Protein AF-A0A969XXE4-F1 (afdb_monomer_lite)

Sequence (82 aa):
MGWLVLTRRIGRKLVLKTPVGEIAVRLHEIRDGNRARLAIQAPPCVEVWREELLGPDGQPVGRAPRSAGTDHRPATGQEVGG

Radius of gyration: 16.8 Å; chains: 1; bounding box: 26×58×36 Å

Structure (mmCIF, N/CA/C/O backbone):
data_AF-A0A969XXE4-F1
#
_entry.id   AF-A0A969XXE4-F1
#
loop_
_atom_site.group_PDB
_atom_site.id
_atom_site.type_symbol
_atom_site.label_atom_id
_atom_site.label_alt_id
_atom_site.label_comp_id
_atom_site.label_asym_id
_atom_site.label_entity_id
_atom_site.label_seq_id
_atom_site.pdbx_PDB_ins_code
_atom_site.Cartn_x
_atom_site.Cartn_y
_atom_site.Cartn_z
_atom_site.occupancy
_atom_site.B_iso_or_equiv
_atom_site.auth_seq_id
_atom_site.auth_comp_id
_atom_site.auth_asym_id
_atom_site.auth_atom_id
_atom_site.pdbx_PDB_model_num
ATOM 1 N N . MET A 1 1 ? 1.863 -16.988 8.104 1.00 62.66 1 MET A N 1
ATOM 2 C CA . MET A 1 1 ? 1.378 -15.816 7.337 1.00 62.66 1 MET A CA 1
ATOM 3 C C . MET A 1 1 ? 1.784 -15.989 5.882 1.00 62.66 1 MET A C 1
ATOM 5 O O . MET A 1 1 ? 2.802 -16.625 5.645 1.00 62.66 1 MET A O 1
ATOM 9 N N . GLY A 1 2 ? 0.987 -15.496 4.932 1.00 88.56 2 GLY A N 1
ATOM 10 C CA . GLY A 1 2 ? 1.244 -15.645 3.496 1.00 88.56 2 GLY A CA 1
ATOM 11 C C . GLY A 1 2 ? 1.195 -14.306 2.766 1.00 88.56 2 GLY A C 1
ATOM 12 O O . GLY A 1 2 ? 0.569 -13.362 3.245 1.00 88.56 2 GLY A O 1
ATOM 13 N N . TRP A 1 3 ? 1.854 -14.236 1.611 1.00 92.75 3 TRP A N 1
ATOM 14 C CA . TRP A 1 3 ? 1.873 -13.051 0.758 1.00 92.75 3 TRP A CA 1
ATOM 15 C C . TRP A 1 3 ? 0.740 -13.106 -0.263 1.00 92.75 3 TRP A C 1
ATOM 17 O O . TRP A 1 3 ? 0.557 -14.118 -0.939 1.00 92.75 3 TRP A O 1
ATOM 27 N N . LEU A 1 4 ? 0.012 -12.001 -0.419 1.00 93.12 4 LEU A N 1
ATOM 28 C CA . LEU A 1 4 ? -0.880 -11.809 -1.557 1.00 93.12 4 LEU A CA 1
ATOM 29 C C . LEU A 1 4 ? -0.111 -11.090 -2.669 1.00 93.12 4 LEU A C 1
ATOM 31 O O . LEU A 1 4 ? 0.301 -9.944 -2.499 1.00 93.12 4 LEU A O 1
ATOM 35 N N . VAL A 1 5 ? 0.048 -11.747 -3.817 1.00 94.62 5 VAL A N 1
ATOM 36 C CA . VAL A 1 5 ? 0.739 -11.189 -4.987 1.00 94.62 5 VAL A CA 1
ATOM 37 C C . VAL A 1 5 ? -0.286 -10.814 -6.051 1.00 94.62 5 VAL A C 1
ATOM 39 O O . VAL A 1 5 ? -1.136 -11.623 -6.416 1.00 94.62 5 VAL A O 1
ATOM 42 N N . LEU A 1 6 ? -0.224 -9.580 -6.558 1.00 95.06 6 LEU A N 1
ATOM 43 C CA . LEU A 1 6 ? -1.151 -9.089 -7.576 1.00 95.06 6 LEU A CA 1
ATOM 44 C C . LEU A 1 6 ? -0.530 -7.988 -8.445 1.00 95.06 6 LEU A C 1
ATOM 46 O O . LEU A 1 6 ? 0.232 -7.151 -7.971 1.00 95.06 6 LEU A O 1
ATOM 50 N N . THR A 1 7 ? -0.919 -7.934 -9.717 1.00 93.88 7 THR A N 1
ATOM 51 C CA . THR A 1 7 ? -0.506 -6.875 -10.654 1.00 93.88 7 THR A CA 1
ATOM 52 C C . THR A 1 7 ? -1.560 -5.780 -10.713 1.00 93.88 7 THR A C 1
ATOM 54 O O . THR A 1 7 ? -2.741 -6.088 -10.887 1.00 93.88 7 THR A O 1
ATOM 57 N N . ARG A 1 8 ? -1.177 -4.499 -10.626 1.00 95.00 8 ARG A N 1
ATOM 58 C CA . ARG A 1 8 ? -2.077 -3.345 -10.833 1.00 95.00 8 ARG A CA 1
ATOM 59 C C . ARG A 1 8 ? -1.649 -2.513 -12.036 1.00 95.00 8 ARG A C 1
ATOM 61 O O . ARG A 1 8 ? -0.467 -2.301 -12.264 1.00 95.00 8 ARG A O 1
ATOM 68 N N . ARG A 1 9 ? -2.640 -2.019 -12.785 1.00 94.94 9 ARG A N 1
ATOM 69 C CA . ARG A 1 9 ? -2.447 -0.990 -13.818 1.00 94.94 9 ARG A CA 1
ATOM 70 C C . ARG A 1 9 ? -2.412 0.396 -13.171 1.00 94.94 9 ARG A C 1
ATOM 72 O O . ARG A 1 9 ? -3.039 0.597 -12.128 1.00 94.94 9 ARG A O 1
ATOM 79 N N . ILE A 1 10 ? -1.739 1.345 -13.818 1.00 96.12 10 ILE A N 1
ATOM 80 C CA . ILE A 1 10 ? -1.720 2.756 -13.407 1.00 96.12 10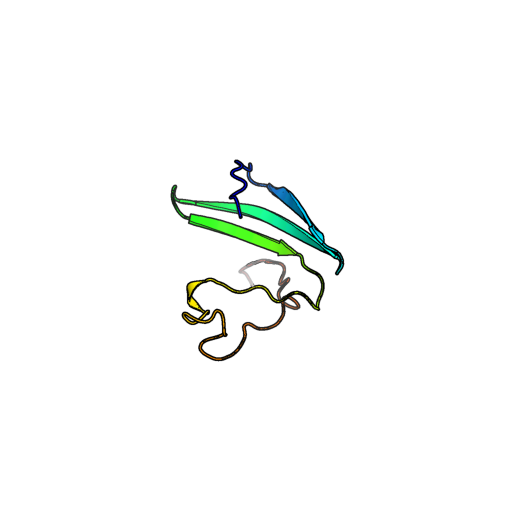 ILE A CA 1
ATOM 81 C C . ILE A 1 10 ? -3.162 3.272 -13.239 1.00 96.12 10 ILE A C 1
ATOM 83 O O . ILE A 1 10 ? -4.057 2.937 -14.015 1.00 96.12 10 ILE A O 1
ATOM 87 N N . GLY A 1 11 ? -3.401 4.027 -12.167 1.00 95.12 11 GLY A N 1
ATOM 88 C CA . GLY A 1 11 ? -4.703 4.575 -11.783 1.00 95.12 11 GLY A CA 1
ATOM 89 C C . GLY A 1 11 ? -5.613 3.610 -11.013 1.00 95.12 11 GLY A C 1
ATOM 90 O O . GLY A 1 11 ? -6.572 4.059 -10.382 1.00 95.12 11 GLY A O 1
ATOM 91 N N . ARG A 1 12 ? -5.324 2.299 -10.999 1.00 96.94 12 ARG A N 1
ATOM 92 C CA . ARG A 1 12 ? -6.131 1.308 -10.268 1.00 96.94 12 ARG A CA 1
ATOM 93 C C . ARG A 1 12 ? -5.718 1.211 -8.801 1.00 96.94 12 ARG A C 1
ATOM 95 O O . ARG A 1 12 ? -4.551 1.387 -8.451 1.00 96.94 12 ARG A O 1
ATOM 102 N N . LYS A 1 13 ? -6.707 0.917 -7.952 1.00 96.62 13 LYS A N 1
ATOM 103 C CA . LYS A 1 13 ? -6.557 0.798 -6.499 1.00 96.62 13 LYS A CA 1
ATOM 104 C C . LYS A 1 13 ? -6.575 -0.669 -6.053 1.00 96.62 13 LYS A C 1
ATOM 106 O O . LYS A 1 13 ? -7.278 -1.490 -6.644 1.00 96.62 13 LYS A O 1
ATOM 111 N N . LEU A 1 14 ? -5.810 -0.964 -5.012 1.00 97.44 14 LEU A N 1
ATOM 112 C CA . LEU A 1 14 ? -5.980 -2.082 -4.090 1.00 97.44 14 LEU A CA 1
ATOM 113 C C . LEU A 1 14 ? -6.641 -1.523 -2.827 1.00 97.44 14 LEU A C 1
ATOM 115 O O . LEU A 1 14 ? -6.238 -0.464 -2.352 1.00 97.44 14 LEU A O 1
ATOM 119 N N . VAL A 1 15 ? -7.647 -2.216 -2.304 1.00 97.38 15 VAL A N 1
ATOM 120 C CA . VAL A 1 15 ? -8.386 -1.789 -1.112 1.00 97.38 15 VAL A CA 1
ATOM 121 C C . VAL A 1 15 ? -8.260 -2.865 -0.043 1.00 97.38 15 VAL A C 1
ATOM 123 O O . VAL A 1 15 ? -8.569 -4.026 -0.303 1.00 97.38 15 VAL A O 1
ATOM 126 N N . LEU A 1 16 ? -7.818 -2.469 1.148 1.00 96.56 16 LEU A N 1
ATOM 127 C CA . LEU A 1 16 ? -7.763 -3.299 2.341 1.00 96.56 16 LEU A CA 1
ATOM 128 C C . LEU A 1 16 ? -8.862 -2.832 3.295 1.00 96.56 16 LEU A C 1
ATOM 130 O O . LEU A 1 16 ? -8.895 -1.672 3.710 1.00 96.56 16 LEU A O 1
ATOM 134 N N . LYS A 1 17 ? -9.772 -3.742 3.641 1.00 96.94 17 LYS A N 1
ATOM 135 C CA . LYS A 1 17 ? -10.790 -3.510 4.666 1.00 96.94 17 LYS A CA 1
ATOM 136 C C . LYS A 1 17 ? -10.224 -3.963 6.005 1.00 96.94 17 LYS A C 1
ATOM 138 O O . LYS A 1 17 ? -9.885 -5.132 6.159 1.00 96.94 17 LYS A O 1
ATOM 143 N N . THR A 1 18 ? -10.111 -3.040 6.952 1.00 95.00 18 THR A N 1
ATOM 144 C CA . THR A 1 18 ? -9.609 -3.316 8.302 1.00 95.00 18 THR A CA 1
ATOM 145 C C . THR A 1 18 ? -10.665 -2.923 9.339 1.00 95.00 18 THR A C 1
ATOM 147 O O . THR A 1 18 ? -11.540 -2.112 9.024 1.00 95.00 18 THR A O 1
ATOM 150 N N . PRO A 1 19 ? -10.595 -3.437 10.581 1.00 96.19 19 PRO A N 1
ATOM 151 C CA . PRO A 1 19 ? -11.512 -3.030 11.648 1.00 96.19 19 PRO A CA 1
ATOM 152 C C . PRO A 1 19 ? -11.490 -1.525 11.959 1.00 96.19 19 PRO A C 1
ATOM 154 O O . PRO A 1 19 ? -12.492 -0.980 12.405 1.00 96.19 19 PRO A O 1
ATOM 157 N N . VAL A 1 20 ? -10.365 -0.848 11.702 1.00 93.19 20 VAL A N 1
ATOM 158 C CA . VAL A 1 20 ? -10.183 0.591 11.965 1.00 93.19 20 VAL A CA 1
ATOM 159 C C . VAL A 1 20 ? -10.492 1.475 10.751 1.00 93.19 20 VAL A C 1
ATOM 161 O O . VAL A 1 20 ? -10.385 2.696 10.829 1.00 93.19 20 VAL A O 1
ATOM 164 N N . GLY A 1 21 ? -10.882 0.874 9.623 1.00 93.56 21 GLY A N 1
ATOM 165 C CA . GLY A 1 21 ? -11.280 1.584 8.411 1.00 93.56 21 GLY A CA 1
ATOM 166 C C . GLY A 1 21 ? -10.692 1.007 7.125 1.00 93.56 21 GLY A C 1
ATOM 167 O O . GLY A 1 21 ? -10.091 -0.070 7.089 1.00 93.56 21 GLY A O 1
ATOM 168 N N . GLU A 1 22 ? -10.903 1.732 6.031 1.00 96.56 22 GLU A N 1
ATOM 169 C CA . GLU A 1 22 ? -10.419 1.355 4.706 1.00 96.56 22 GLU A CA 1
ATOM 170 C C . GLU A 1 22 ? -9.049 1.970 4.416 1.00 96.56 22 GLU A C 1
ATOM 172 O O . GLU A 1 22 ? -8.875 3.181 4.530 1.00 96.56 22 GLU A O 1
ATOM 177 N N . ILE A 1 23 ? -8.108 1.141 3.963 1.00 97.75 23 ILE A N 1
ATOM 178 C CA . ILE A 1 23 ? -6.829 1.589 3.407 1.00 97.75 23 ILE A CA 1
ATOM 179 C C . ILE A 1 23 ? -6.862 1.347 1.899 1.00 97.75 23 ILE A C 1
ATOM 181 O O . ILE A 1 23 ? -7.080 0.221 1.448 1.00 97.75 23 ILE A O 1
ATOM 185 N N . ALA A 1 24 ? -6.623 2.385 1.104 1.00 97.56 24 ALA A N 1
ATOM 186 C CA . ALA A 1 24 ? -6.569 2.292 -0.348 1.00 97.56 24 ALA A CA 1
ATOM 187 C C . ALA A 1 24 ? -5.167 2.635 -0.861 1.00 97.56 24 ALA A C 1
ATOM 189 O O . ALA A 1 24 ? -4.652 3.727 -0.628 1.00 97.56 24 ALA A O 1
ATOM 190 N N . VAL A 1 25 ? -4.575 1.716 -1.622 1.00 97.44 25 VAL A N 1
ATOM 191 C CA . VAL A 1 25 ? -3.273 1.887 -2.274 1.00 97.44 25 VAL A CA 1
ATOM 192 C C . VAL A 1 25 ? -3.491 1.987 -3.777 1.00 97.44 25 VAL A C 1
ATOM 194 O O . VAL A 1 25 ? -4.038 1.078 -4.397 1.00 97.44 25 VAL A O 1
ATOM 197 N N . ARG A 1 26 ? -3.076 3.091 -4.395 1.00 97.50 26 ARG A N 1
ATOM 198 C CA . ARG A 1 26 ? -3.200 3.327 -5.839 1.00 97.50 26 ARG A CA 1
ATOM 199 C C . ARG A 1 26 ? -1.827 3.361 -6.490 1.00 97.50 26 ARG A C 1
ATOM 201 O O . ARG A 1 26 ? -0.976 4.139 -6.065 1.00 97.50 26 ARG A O 1
ATOM 208 N N . LEU A 1 27 ? -1.657 2.612 -7.579 1.00 96.56 27 LEU A N 1
ATOM 209 C CA . LEU A 1 27 ? -0.507 2.804 -8.462 1.00 96.56 27 LEU A CA 1
ATOM 210 C C . LEU A 1 27 ? -0.688 4.125 -9.216 1.00 96.56 27 LEU A C 1
ATOM 212 O O . LEU A 1 27 ? -1.587 4.240 -10.049 1.00 96.56 27 LEU A O 1
ATOM 216 N N . HIS A 1 28 ? 0.116 5.131 -8.886 1.00 95.12 28 HIS A N 1
ATOM 217 C CA . HIS A 1 28 ? 0.007 6.465 -9.470 1.00 95.12 28 HIS A CA 1
ATOM 218 C C . HIS A 1 28 ? 0.828 6.597 -10.753 1.00 95.12 28 HIS A C 1
ATOM 220 O O . HIS A 1 28 ? 0.325 7.126 -11.736 1.00 95.12 28 HIS A O 1
ATOM 226 N N . GLU A 1 29 ? 2.056 6.081 -10.756 1.00 95.75 29 GLU A N 1
ATOM 227 C CA . GLU A 1 29 ? 2.995 6.199 -11.877 1.00 95.75 29 GLU A CA 1
ATOM 228 C C . GLU A 1 29 ? 4.030 5.067 -11.812 1.00 95.75 29 GLU A C 1
ATOM 230 O O . GLU A 1 29 ? 4.365 4.606 -10.720 1.00 95.75 29 GLU A O 1
ATOM 235 N N . ILE A 1 30 ? 4.565 4.651 -12.959 1.00 94.31 30 ILE A N 1
ATOM 236 C CA . ILE A 1 30 ? 5.781 3.832 -13.060 1.00 94.31 30 ILE A CA 1
ATOM 237 C C . ILE A 1 30 ? 6.846 4.747 -13.669 1.00 94.31 30 ILE A C 1
ATOM 239 O O . ILE A 1 30 ? 6.640 5.236 -14.776 1.00 94.31 30 ILE A O 1
ATOM 243 N N . ARG A 1 31 ? 7.932 5.029 -12.939 1.00 90.44 31 ARG A N 1
ATOM 244 C CA . ARG A 1 31 ? 8.968 5.976 -13.397 1.00 90.44 31 ARG A CA 1
ATOM 245 C C . ARG A 1 31 ? 9.989 5.313 -14.317 1.00 90.44 31 ARG A C 1
ATOM 247 O O . ARG A 1 31 ? 10.405 5.888 -15.312 1.00 90.44 31 ARG A O 1
ATOM 254 N N . ASP A 1 32 ? 10.389 4.109 -13.955 1.00 84.81 32 ASP A N 1
ATOM 255 C CA . ASP A 1 32 ? 11.280 3.212 -14.679 1.00 84.81 32 ASP A CA 1
ATOM 256 C C . ASP A 1 32 ? 10.933 1.783 -14.254 1.00 84.81 32 ASP A C 1
ATOM 258 O O . ASP A 1 32 ? 10.233 1.587 -13.259 1.00 84.81 32 ASP A O 1
ATOM 262 N N . GLY A 1 33 ? 11.357 0.777 -15.022 1.00 80.12 33 GLY A N 1
ATOM 263 C CA . GLY A 1 33 ? 10.904 -0.616 -14.878 1.00 80.12 33 GLY A CA 1
ATOM 264 C C . GLY A 1 33 ? 11.066 -1.253 -13.486 1.00 80.12 33 GLY A C 1
ATOM 265 O O . GLY A 1 33 ? 10.593 -2.367 -13.285 1.00 80.12 33 GLY A O 1
ATOM 266 N N . ASN A 1 34 ? 11.697 -0.567 -12.528 1.00 90.62 34 ASN A N 1
ATOM 267 C CA . ASN A 1 34 ? 11.870 -0.977 -11.138 1.00 90.62 34 ASN A CA 1
ATOM 268 C C . ASN A 1 34 ? 11.359 0.031 -10.079 1.00 90.62 34 ASN A C 1
ATOM 270 O O . ASN A 1 34 ? 11.439 -0.290 -8.894 1.00 90.62 34 ASN A O 1
ATOM 274 N N . ARG A 1 35 ? 10.829 1.216 -10.433 1.00 93.44 35 ARG A N 1
ATOM 275 C CA . ARG A 1 35 ? 10.274 2.172 -9.449 1.00 93.44 35 ARG A CA 1
ATOM 276 C C . ARG A 1 35 ? 8.861 2.616 -9.794 1.00 93.44 35 ARG A C 1
ATOM 278 O O . ARG A 1 35 ? 8.552 3.052 -10.903 1.00 93.44 35 ARG A O 1
ATOM 285 N N . ALA A 1 36 ? 8.012 2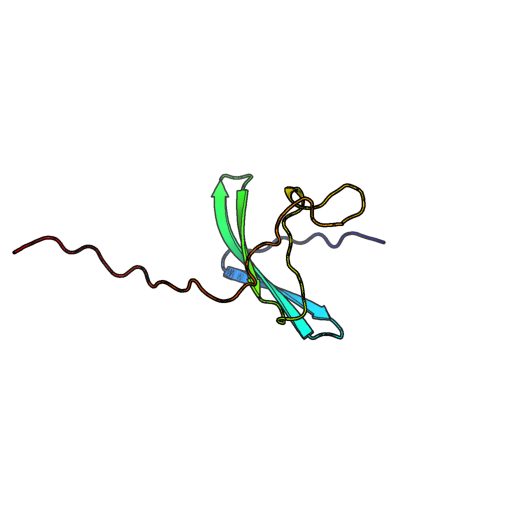.607 -8.773 1.00 94.81 36 ALA A N 1
ATOM 286 C CA . ALA A 1 36 ? 6.631 3.054 -8.852 1.00 94.81 36 ALA A CA 1
ATOM 287 C C . ALA A 1 36 ? 6.348 4.166 -7.837 1.00 94.81 36 ALA A C 1
ATOM 289 O O . ALA A 1 36 ? 6.838 4.139 -6.709 1.00 94.81 36 ALA A O 1
ATOM 290 N N . ARG A 1 37 ? 5.507 5.132 -8.218 1.00 94.81 37 ARG A N 1
ATOM 291 C CA . ARG A 1 37 ? 4.856 6.039 -7.269 1.00 94.81 37 ARG A CA 1
ATOM 292 C C . ARG A 1 37 ? 3.543 5.419 -6.818 1.00 94.81 37 ARG A C 1
ATOM 294 O O . ARG A 1 37 ? 2.673 5.120 -7.640 1.00 94.81 37 ARG A O 1
ATOM 301 N N . LEU A 1 38 ? 3.383 5.283 -5.509 1.00 96.12 38 LEU A N 1
ATOM 302 C CA . LEU A 1 38 ? 2.149 4.833 -4.881 1.00 96.12 38 LEU A CA 1
ATOM 30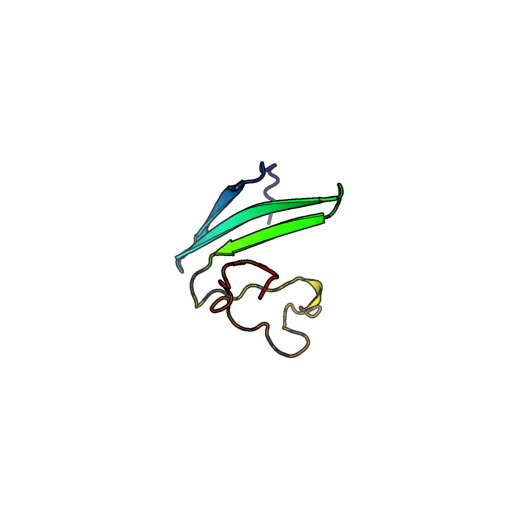3 C C . LEU A 1 38 ? 1.488 6.010 -4.167 1.00 96.12 38 LEU A C 1
ATOM 305 O O . LEU A 1 38 ? 2.163 6.812 -3.529 1.00 96.12 38 LEU A O 1
ATOM 309 N N . ALA A 1 39 ? 0.167 6.103 -4.271 1.00 96.88 39 ALA A N 1
ATOM 310 C CA . ALA A 1 39 ? -0.635 6.976 -3.424 1.00 96.88 39 ALA A CA 1
ATOM 311 C C . ALA A 1 39 ? -1.373 6.109 -2.403 1.00 96.88 39 ALA A C 1
ATOM 313 O O . ALA A 1 39 ? -2.019 5.133 -2.788 1.00 96.88 39 ALA A O 1
ATOM 314 N N . ILE A 1 40 ? -1.277 6.467 -1.125 1.00 96.94 40 ILE A N 1
ATOM 315 C CA . ILE A 1 40 ? -1.894 5.729 -0.023 1.00 96.94 40 ILE A CA 1
ATOM 316 C C . ILE A 1 40 ? -2.898 6.655 0.656 1.00 96.94 40 ILE A C 1
ATOM 318 O O . ILE A 1 40 ? -2.560 7.771 1.040 1.00 96.94 40 ILE A O 1
ATOM 322 N N . GLN A 1 41 ? -4.137 6.192 0.769 1.00 96.75 41 GLN A N 1
ATOM 323 C CA . G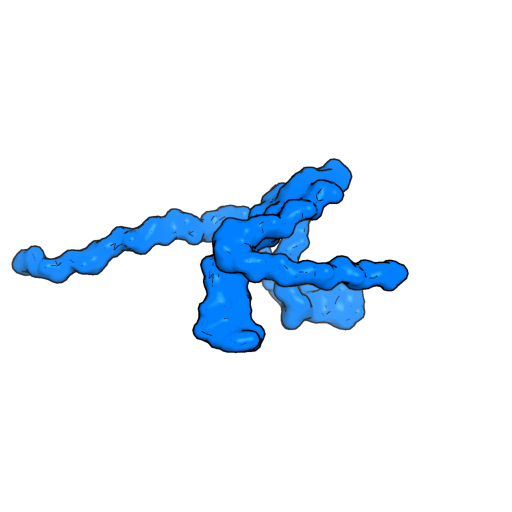LN A 1 41 ? -5.189 6.823 1.555 1.00 96.75 41 GLN A CA 1
ATOM 324 C C . GLN A 1 41 ? -5.499 5.897 2.727 1.00 96.75 41 GLN A C 1
ATOM 326 O O . GLN A 1 41 ? -5.800 4.724 2.511 1.00 96.75 41 GLN A O 1
ATOM 331 N N . ALA A 1 42 ? -5.414 6.415 3.948 1.00 96.25 42 ALA A N 1
ATOM 332 C CA . ALA A 1 42 ? -5.646 5.650 5.163 1.00 96.25 42 ALA A CA 1
ATOM 333 C C . ALA A 1 42 ? -6.369 6.513 6.214 1.00 96.25 42 ALA A C 1
ATOM 335 O O . ALA A 1 42 ? -6.299 7.745 6.135 1.00 96.25 42 ALA A O 1
ATOM 336 N N . PRO A 1 43 ? -7.070 5.898 7.182 1.00 94.88 43 PRO A N 1
ATOM 337 C CA . PRO A 1 43 ? -7.626 6.610 8.326 1.00 94.88 43 PRO A CA 1
ATOM 338 C C . PRO A 1 43 ? -6.520 7.300 9.147 1.00 94.88 43 PRO A C 1
ATOM 340 O O . PRO A 1 43 ? -5.403 6.787 9.188 1.00 94.88 43 PRO A O 1
ATOM 343 N N . PRO A 1 44 ? -6.810 8.403 9.865 1.00 90.25 44 PRO A N 1
ATOM 344 C CA . PRO A 1 44 ? -5.799 9.144 10.632 1.00 90.25 44 PRO A CA 1
ATOM 345 C C . PRO A 1 44 ? -5.086 8.335 11.724 1.00 90.25 44 PRO A C 1
ATOM 347 O O . PRO A 1 44 ? -3.988 8.695 12.129 1.00 90.25 44 PRO A O 1
ATOM 350 N N . CYS A 1 45 ? -5.713 7.262 12.212 1.00 89.94 45 CYS A N 1
ATOM 351 C CA . CYS A 1 45 ? -5.141 6.358 13.210 1.00 89.94 45 CYS A CA 1
ATOM 352 C C . CYS A 1 45 ? -4.184 5.310 12.623 1.00 89.94 45 CYS A C 1
ATOM 354 O O . CYS A 1 45 ? -3.556 4.577 13.381 1.00 89.94 45 CYS A O 1
ATOM 356 N N . VAL A 1 46 ? -4.096 5.201 11.295 1.00 92.50 46 VAL A N 1
ATOM 357 C CA . VAL A 1 46 ? -3.189 4.273 10.622 1.00 92.50 46 VAL A CA 1
ATOM 358 C C . VAL A 1 46 ? -1.904 5.006 10.281 1.00 92.50 46 VAL A C 1
ATOM 360 O O . VAL A 1 46 ? -1.895 5.951 9.492 1.00 92.50 46 VAL A O 1
ATOM 363 N N . GLU A 1 47 ? -0.802 4.525 10.837 1.00 91.50 47 GLU A N 1
ATOM 364 C CA . GLU A 1 47 ? 0.520 5.007 10.472 1.00 91.50 47 GLU A CA 1
ATOM 365 C C . GLU A 1 47 ? 1.015 4.316 9.197 1.00 91.50 47 GLU A C 1
ATOM 367 O O . GLU A 1 47 ? 0.874 3.105 9.022 1.00 91.50 47 GLU A O 1
ATOM 372 N N . VAL A 1 48 ? 1.610 5.093 8.292 1.00 91.88 48 VAL A N 1
ATOM 373 C CA . VAL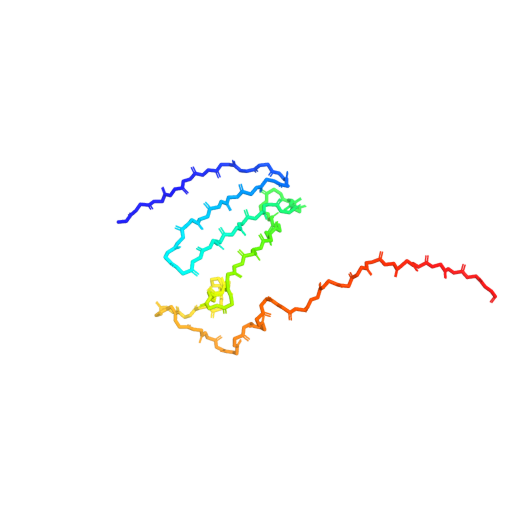 A 1 48 ? 2.164 4.598 7.029 1.00 91.88 48 VAL A CA 1
ATOM 374 C C . VAL A 1 48 ? 3.647 4.922 7.002 1.00 91.88 48 VAL A C 1
ATOM 376 O O . VAL A 1 48 ? 4.039 6.088 6.963 1.00 91.88 48 VAL A O 1
ATOM 379 N N . TRP A 1 49 ? 4.466 3.878 6.987 1.00 90.44 49 TRP A N 1
ATOM 380 C CA . TRP A 1 49 ? 5.917 3.983 7.037 1.00 90.44 49 TRP A CA 1
ATOM 381 C C . TRP A 1 49 ? 6.550 3.432 5.767 1.00 90.44 49 TRP A C 1
ATOM 383 O O . TRP A 1 49 ? 6.032 2.509 5.138 1.00 90.44 49 TRP A O 1
ATOM 393 N N . ARG A 1 50 ? 7.690 4.013 5.395 1.00 90.00 50 ARG A N 1
ATOM 394 C CA . ARG A 1 50 ? 8.609 3.381 4.451 1.00 90.00 50 ARG A CA 1
ATOM 395 C C . ARG A 1 50 ? 9.504 2.435 5.235 1.00 90.00 50 ARG A C 1
ATOM 397 O O . ARG A 1 50 ? 9.897 2.776 6.348 1.00 90.00 50 ARG A O 1
ATOM 404 N N . GLU A 1 51 ? 9.795 1.274 4.666 1.00 90.56 51 GLU A N 1
ATOM 405 C CA . GLU A 1 51 ? 10.549 0.219 5.347 1.00 90.56 51 GLU A CA 1
ATOM 406 C C . GLU A 1 51 ? 11.912 0.723 5.829 1.00 90.56 51 GLU A C 1
ATOM 408 O O . GLU A 1 51 ? 12.279 0.475 6.970 1.00 90.56 51 GLU A O 1
ATOM 413 N N . GLU A 1 52 ? 12.610 1.531 5.024 1.00 90.38 52 GLU A N 1
ATOM 414 C CA . GLU A 1 52 ? 13.927 2.074 5.372 1.00 90.38 52 GLU A CA 1
ATOM 415 C C . GLU A 1 52 ? 13.926 3.042 6.571 1.00 90.38 52 GLU A C 1
ATOM 417 O O . GLU A 1 52 ? 14.987 3.476 7.013 1.00 90.38 52 GLU A O 1
ATOM 422 N N . LEU A 1 53 ? 12.745 3.412 7.080 1.00 90.31 53 LEU A N 1
ATOM 423 C CA . LEU A 1 53 ? 12.570 4.253 8.267 1.00 90.31 53 LEU A CA 1
ATOM 424 C C . LEU A 1 53 ? 12.218 3.445 9.525 1.00 90.31 53 LEU A C 1
ATOM 426 O O . LEU A 1 53 ? 12.033 4.038 10.589 1.00 90.31 53 LEU A O 1
ATOM 430 N N . LEU A 1 54 ? 12.099 2.122 9.412 1.00 88.94 54 LEU A N 1
ATOM 431 C CA . LEU A 1 54 ? 11.821 1.217 10.520 1.00 88.94 54 LEU A CA 1
ATOM 432 C C . LEU A 1 54 ? 13.100 0.482 10.933 1.00 88.94 54 LEU A C 1
ATOM 434 O O . LEU A 1 54 ? 13.892 0.042 10.101 1.00 88.94 54 LEU A O 1
ATOM 438 N N . GLY A 1 55 ? 13.305 0.365 12.239 1.00 88.75 55 GLY A N 1
ATOM 439 C CA . GLY A 1 55 ? 14.350 -0.445 12.838 1.00 88.75 55 GLY A CA 1
ATOM 440 C C . GLY A 1 55 ? 14.036 -1.943 12.756 1.00 88.75 55 GLY A C 1
ATOM 441 O O . GLY A 1 55 ? 12.934 -2.335 12.364 1.00 88.75 55 GLY A O 1
ATOM 442 N N . PRO A 1 56 ? 14.986 -2.807 13.157 1.00 87.56 56 PRO A N 1
ATOM 443 C CA . PRO A 1 56 ? 14.813 -4.264 13.128 1.00 87.56 56 PRO A CA 1
ATOM 444 C C . PRO A 1 56 ? 13.641 -4.778 13.978 1.00 87.56 56 PRO A C 1
ATOM 446 O O . PRO A 1 56 ? 13.124 -5.864 13.734 1.00 87.56 56 PRO A O 1
ATOM 449 N N . ASP A 1 57 ? 13.234 -4.007 14.982 1.00 88.00 57 ASP A N 1
ATOM 450 C CA . ASP A 1 57 ? 12.109 -4.262 15.881 1.00 88.00 57 ASP A CA 1
ATOM 451 C C . ASP A 1 57 ? 10.777 -3.686 15.364 1.00 88.00 57 ASP A C 1
ATOM 453 O O . ASP A 1 57 ? 9.754 -3.772 16.044 1.00 88.00 57 ASP A O 1
ATOM 457 N N . GLY A 1 58 ? 10.777 -3.097 14.164 1.00 82.88 58 GLY A N 1
ATOM 458 C CA . GLY A 1 58 ? 9.623 -2.426 13.576 1.00 82.88 58 GLY A CA 1
ATOM 459 C C . GLY A 1 58 ? 9.338 -1.051 14.178 1.00 82.88 58 GLY A C 1
ATOM 460 O O . GLY A 1 58 ? 8.324 -0.449 13.827 1.00 82.88 58 GLY A O 1
ATOM 461 N N . GLN A 1 59 ? 10.206 -0.540 15.059 1.00 87.31 59 GLN A N 1
ATOM 462 C CA . GLN A 1 59 ? 10.055 0.795 15.622 1.00 87.31 59 GLN A CA 1
ATOM 463 C C . GLN A 1 59 ? 10.671 1.848 14.701 1.00 87.31 59 GLN A C 1
ATOM 465 O O . GLN A 1 59 ? 11.715 1.607 14.096 1.00 87.31 59 GLN A O 1
ATOM 470 N N . PRO A 1 60 ? 10.078 3.043 14.591 1.00 83.69 60 PRO A N 1
ATOM 471 C CA . PRO A 1 60 ? 10.666 4.134 13.830 1.00 83.69 60 PRO A CA 1
ATOM 472 C C . PRO A 1 60 ? 12.090 4.475 14.274 1.00 83.69 60 PRO A C 1
ATOM 474 O O . PRO A 1 60 ? 12.329 4.821 15.432 1.00 83.69 60 PRO A O 1
ATOM 477 N N . VAL A 1 61 ? 13.035 4.471 13.337 1.00 80.62 61 VAL A N 1
ATOM 478 C CA . VAL A 1 61 ? 14.390 4.982 13.572 1.00 80.62 61 VAL A CA 1
ATOM 479 C C . VAL A 1 61 ? 14.445 6.453 13.152 1.00 80.62 61 VAL A C 1
ATOM 481 O O . VAL A 1 61 ? 14.688 6.798 11.999 1.00 80.62 61 VAL A O 1
ATOM 484 N N . GLY A 1 62 ? 14.161 7.353 14.098 1.00 68.38 62 GLY A N 1
ATOM 485 C CA . GLY A 1 62 ? 14.172 8.806 13.883 1.00 68.38 62 GLY A CA 1
ATOM 486 C C . GLY A 1 62 ? 12.796 9.467 14.014 1.00 68.38 62 GLY A C 1
ATOM 487 O O . GLY A 1 62 ? 11.891 8.950 14.664 1.00 68.38 62 GLY A O 1
ATOM 488 N N . ARG A 1 63 ? 12.636 10.671 13.450 1.00 56.44 63 ARG A N 1
ATOM 489 C CA . ARG A 1 63 ? 11.389 11.446 13.576 1.00 56.44 63 ARG A CA 1
ATOM 490 C C . ARG A 1 63 ? 10.328 10.931 12.602 1.00 56.44 63 ARG A C 1
ATOM 492 O O . ARG A 1 63 ? 10.607 10.797 11.413 1.00 56.44 63 ARG A O 1
ATOM 499 N N . ALA A 1 64 ? 9.108 10.729 13.099 1.00 52.09 64 ALA A N 1
ATOM 500 C CA . ALA A 1 64 ? 7.988 10.250 12.298 1.00 52.09 64 ALA A CA 1
ATOM 501 C C . ALA A 1 64 ? 7.701 11.118 11.056 1.00 52.09 64 ALA A C 1
ATOM 503 O O . ALA A 1 64 ? 7.809 12.351 11.134 1.00 52.09 64 ALA A O 1
ATOM 504 N N . PRO A 1 65 ? 7.334 10.507 9.909 1.00 53.78 65 PRO A N 1
ATOM 505 C CA . PRO A 1 65 ? 6.876 11.246 8.749 1.00 53.78 65 PRO A CA 1
ATOM 506 C C . PRO A 1 65 ? 5.635 12.046 9.142 1.00 53.78 65 PRO A C 1
ATOM 508 O O . PRO A 1 65 ? 4.784 11.587 9.902 1.00 53.78 65 PRO A O 1
ATOM 511 N N . ARG A 1 66 ? 5.553 13.281 8.640 1.00 53.97 66 ARG A N 1
ATOM 512 C CA . ARG A 1 66 ? 4.393 14.150 8.855 1.00 53.97 66 ARG A CA 1
ATOM 513 C C . ARG A 1 66 ? 3.149 13.392 8.390 1.00 53.97 66 ARG A C 1
ATOM 515 O O . ARG A 1 66 ? 3.155 12.867 7.276 1.00 53.97 66 ARG A O 1
ATOM 522 N N . SER A 1 67 ? 2.133 13.311 9.249 1.00 49.47 67 SER A N 1
ATOM 523 C CA . SER A 1 67 ? 0.852 12.663 8.961 1.00 49.47 67 SER A CA 1
ATOM 524 C C . SER A 1 67 ? 0.365 13.049 7.563 1.00 49.47 67 SER A C 1
ATOM 526 O O . SER A 1 67 ? 0.519 14.200 7.152 1.00 49.47 67 SER A O 1
ATOM 528 N N . ALA A 1 68 ? -0.196 12.089 6.824 1.00 48.59 68 ALA A N 1
ATOM 529 C CA . ALA A 1 68 ? -0.716 12.282 5.473 1.00 48.59 68 ALA A CA 1
ATOM 530 C C . ALA A 1 68 ? -1.876 13.294 5.472 1.00 48.59 68 ALA A C 1
ATOM 532 O O . ALA A 1 68 ? -3.045 12.931 5.539 1.00 48.59 68 ALA A O 1
ATOM 533 N N . GLY A 1 69 ? -1.548 14.581 5.443 1.00 45.25 69 GLY A N 1
ATOM 534 C CA . GLY A 1 69 ? -2.526 15.639 5.621 1.00 45.25 69 GLY A CA 1
ATOM 535 C C . GLY A 1 69 ? -1.912 17.019 5.483 1.00 45.25 69 GLY A C 1
ATOM 536 O O . GLY A 1 69 ? -1.922 17.751 6.454 1.00 45.25 69 GLY A O 1
ATOM 537 N N . THR A 1 70 ? -1.357 17.321 4.304 1.00 43.12 70 THR A N 1
ATOM 538 C CA . THR A 1 70 ? -1.300 18.638 3.627 1.00 43.12 70 THR A CA 1
ATOM 539 C C . THR A 1 70 ? -0.176 18.574 2.601 1.00 43.12 70 THR A C 1
ATOM 541 O O . THR A 1 70 ? 0.979 18.631 2.992 1.00 43.12 70 THR A O 1
ATOM 544 N N . ASP A 1 71 ? -0.509 18.385 1.323 1.00 45.66 71 ASP A N 1
ATOM 545 C CA . ASP A 1 71 ? 0.226 18.951 0.175 1.00 45.66 71 ASP A CA 1
ATOM 546 C C . ASP A 1 71 ? -0.500 18.565 -1.124 1.00 45.66 71 ASP A C 1
ATOM 548 O O . ASP A 1 71 ? 0.018 17.897 -2.016 1.00 45.66 71 ASP A O 1
ATOM 552 N N . HIS A 1 72 ? -1.755 19.006 -1.241 1.00 40.41 72 HIS A N 1
ATOM 553 C CA . HIS A 1 72 ? -2.354 19.238 -2.552 1.00 40.41 72 HIS A CA 1
ATOM 554 C C . HIS A 1 72 ? -2.049 20.692 -2.923 1.00 40.41 72 HIS A C 1
ATOM 556 O O . HIS A 1 72 ? -2.875 21.579 -2.735 1.00 40.41 72 HIS A O 1
ATOM 562 N N . ARG A 1 73 ? -0.838 20.957 -3.422 1.00 33.94 73 ARG A N 1
ATOM 563 C CA . ARG A 1 73 ? -0.581 22.190 -4.172 1.00 33.94 73 ARG A CA 1
ATOM 564 C C . ARG A 1 73 ? -0.949 21.891 -5.628 1.00 33.94 73 ARG A C 1
ATOM 566 O O . ARG A 1 73 ? -0.283 21.050 -6.234 1.00 33.94 73 ARG A O 1
ATOM 573 N N . PRO A 1 74 ? -2.022 22.470 -6.195 1.00 36.28 74 PRO A N 1
ATOM 574 C CA . PRO A 1 74 ? -2.243 22.356 -7.626 1.00 36.28 74 PRO A CA 1
ATOM 575 C C . PRO A 1 74 ? -1.063 23.022 -8.338 1.00 36.28 74 PRO A C 1
ATOM 577 O O . PRO A 1 74 ? -0.659 24.135 -7.997 1.00 36.28 74 PRO A O 1
ATOM 580 N N . ALA A 1 75 ? -0.481 22.313 -9.301 1.00 43.16 75 ALA A N 1
ATOM 581 C CA . ALA A 1 75 ? 0.468 22.888 -10.236 1.00 43.16 75 ALA A CA 1
ATOM 582 C C . ALA A 1 75 ? -0.302 23.795 -11.211 1.00 43.16 75 ALA A C 1
ATOM 584 O O . ALA A 1 75 ? -0.728 23.364 -12.275 1.00 43.16 75 ALA A O 1
ATOM 585 N N . THR A 1 76 ? -0.513 25.044 -10.818 1.00 40.84 76 THR A N 1
ATOM 586 C CA . THR A 1 76 ? -0.757 26.179 -11.719 1.00 40.84 76 THR A CA 1
ATOM 587 C C . THR A 1 76 ? 0.501 27.027 -11.603 1.00 40.84 76 THR A C 1
ATOM 589 O O . THR A 1 76 ? 0.834 27.473 -10.511 1.00 40.84 76 THR A O 1
ATOM 592 N N . GLY A 1 77 ? 1.357 27.133 -12.608 1.00 37.56 77 GLY A N 1
ATOM 593 C CA . GLY A 1 77 ? 1.062 27.516 -13.981 1.00 37.56 77 GLY A CA 1
ATOM 594 C C . GLY A 1 77 ? 2.011 28.684 -14.226 1.00 37.56 77 GLY A C 1
ATOM 595 O O . GLY A 1 77 ? 1.788 29.782 -13.734 1.00 37.56 77 GLY A O 1
ATOM 596 N N 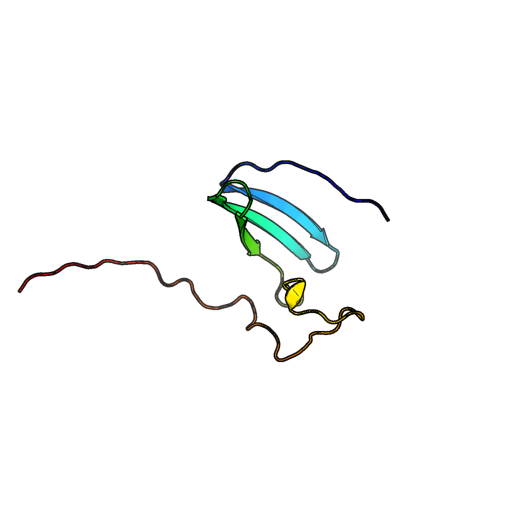. GLN A 1 78 ? 3.154 28.375 -14.825 1.00 43.84 78 GLN A N 1
ATOM 597 C CA . GLN A 1 78 ? 4.186 29.329 -15.192 1.00 43.84 78 GLN A CA 1
ATOM 598 C C . GLN A 1 78 ? 3.691 30.079 -16.432 1.00 43.84 78 GLN A C 1
ATOM 600 O O . GLN A 1 78 ? 3.666 29.494 -17.509 1.00 43.84 78 GLN A O 1
ATOM 605 N N . GLU A 1 79 ? 3.312 31.347 -16.288 1.00 38.69 79 GLU A N 1
ATOM 606 C CA . GLU A 1 79 ? 3.232 32.273 -17.418 1.00 38.69 79 GLU A CA 1
ATOM 607 C C . GLU A 1 79 ? 4.163 33.461 -17.165 1.00 38.69 79 GLU A C 1
ATOM 609 O O . GLU A 1 79 ? 4.115 34.147 -16.146 1.00 38.69 79 GLU A O 1
ATOM 614 N N . VAL A 1 80 ? 5.087 33.596 -18.108 1.00 44.72 80 VAL A N 1
ATOM 615 C CA . VAL A 1 80 ? 6.017 34.693 -18.353 1.00 44.72 80 VAL A CA 1
ATOM 616 C C . VAL A 1 80 ? 5.295 35.786 -19.139 1.00 44.72 80 VAL A C 1
ATOM 618 O O . VAL A 1 80 ? 4.588 35.465 -20.089 1.00 44.72 80 VAL A O 1
ATOM 621 N N . GLY A 1 81 ? 5.565 37.057 -18.832 1.00 38.03 81 GLY A N 1
ATOM 622 C CA . GLY A 1 81 ? 5.372 38.155 -19.787 1.00 38.03 81 GLY A CA 1
ATOM 623 C C . GLY A 1 81 ? 4.588 39.351 -19.256 1.00 38.03 81 GLY A C 1
ATOM 624 O O . GLY A 1 81 ? 3.373 39.283 -19.093 1.00 38.03 81 GLY A O 1
ATOM 625 N N . GLY A 1 82 ? 5.309 40.454 -19.060 1.00 37.47 82 GLY A N 1
ATOM 626 C CA . GLY A 1 82 ? 4.815 41.807 -18.820 1.00 37.47 82 GLY A CA 1
ATOM 627 C C . GLY A 1 82 ? 5.991 42.764 -18.795 1.00 37.47 82 GLY A C 1
ATOM 628 O O . GLY A 1 82 ? 6.745 42.688 -17.802 1.00 37.47 82 GLY A O 1
#

Secondary structure (DSSP, 8-state):
---------TT-EEEEEETTEEEEEEEEEEEETTEEEEEEE--TT-----GGGB-TTS-BSSSPPP-S--------------

pLDDT: mean 80.3, std 21.5, range [33.94, 97.75]

Foldseek 3Di:
DDDDDDDDDAQDWDWDQDPQGIKIKGFHDDPDPPDTDIDIDDDQPDADDDPVQADPVRHGDDDGDDGPDDDPDPPDDDDDDD